Protein AF-A0A7X5L3U5-F1 (afdb_monomer)

Mean predicted aligned error: 13.55 Å

pLDDT: mean 72.32, std 18.13, range [39.94, 93.69]

Nearest PDB structures (foldseek):
  1tc3-assembly1_C  TM=8.123E-01  e=6.266E-01  Caenorhabditis elegans
  1u78-assembly1_A  TM=7.213E-01  e=4.207E-01  Caenorhabditis elegans
  1pdn-assembly1_C  TM=6.036E-01  e=5.864E-01  Drosophila melanogaster
  4yrv-assembly1_A  TM=6.453E-01  e=8.734E-01  Nostoc sp. PCC 7120 = FACHB-418

Structure (mmCIF, N/CA/C/O backbone):
data_AF-A0A7X5L3U5-F1
#
_entry.id   AF-A0A7X5L3U5-F1
#
loop_
_atom_site.group_PDB
_atom_site.id
_atom_site.type_symbol
_atom_site.label_atom_id
_atom_site.label_alt_id
_atom_site.label_comp_id
_atom_site.label_asym_id
_atom_site.label_entity_id
_atom_site.label_seq_id
_atom_site.pdbx_PDB_ins_code
_atom_site.Cartn_x
_atom_site.Cartn_y
_atom_site.Cartn_z
_atom_site.occupancy
_atom_site.B_iso_or_equiv
_atom_site.auth_seq_id
_atom_site.auth_comp_id
_atom_site.auth_asym_id
_atom_site.auth_atom_id
_atom_site.pdbx_PDB_model_num
ATOM 1 N N . MET A 1 1 ? 13.912 -7.088 12.029 1.00 44.09 1 MET A N 1
ATOM 2 C CA . MET A 1 1 ? 13.636 -7.916 10.833 1.00 44.09 1 MET A CA 1
ATOM 3 C C . MET A 1 1 ? 12.330 -8.680 11.028 1.00 44.09 1 MET A C 1
ATOM 5 O O . MET A 1 1 ? 12.190 -9.359 12.039 1.00 44.09 1 MET A O 1
ATOM 9 N N . SER A 1 2 ? 11.364 -8.535 10.118 1.00 46.38 2 SER A N 1
ATOM 10 C CA . SER A 1 2 ? 10.053 -9.201 10.146 1.00 46.38 2 SER A CA 1
ATOM 11 C C . SER A 1 2 ? 10.193 -10.706 9.883 1.00 46.38 2 SER A C 1
ATOM 13 O O . SER A 1 2 ? 10.451 -11.151 8.773 1.00 46.38 2 SER A O 1
ATOM 15 N N . LYS A 1 3 ? 10.030 -11.507 10.940 1.00 57.06 3 LYS A N 1
ATOM 16 C CA . LYS A 1 3 ? 10.265 -12.962 10.972 1.00 57.06 3 LYS A CA 1
ATOM 17 C C . LYS A 1 3 ? 9.101 -13.805 10.411 1.00 57.06 3 LYS A C 1
ATOM 19 O O . LYS A 1 3 ? 9.058 -14.998 10.674 1.00 57.06 3 LYS A O 1
ATOM 24 N N . TYR A 1 4 ? 8.125 -13.208 9.719 1.00 56.44 4 TYR A N 1
ATOM 25 C CA . TYR A 1 4 ? 6.794 -13.827 9.593 1.00 56.44 4 TYR A CA 1
ATOM 26 C C . TYR A 1 4 ? 6.228 -14.006 8.186 1.00 56.44 4 TYR A C 1
ATOM 28 O O . TYR A 1 4 ? 5.106 -14.490 8.067 1.00 56.44 4 TYR A O 1
ATOM 36 N N . ILE A 1 5 ? 6.951 -13.644 7.124 1.00 59.41 5 ILE A N 1
ATOM 37 C CA . ILE A 1 5 ? 6.415 -13.781 5.765 1.00 59.41 5 ILE A CA 1
ATOM 38 C C . ILE A 1 5 ? 7.477 -14.438 4.887 1.00 59.41 5 ILE A C 1
ATOM 40 O O . ILE A 1 5 ? 8.516 -13.817 4.652 1.00 59.41 5 ILE A O 1
ATOM 44 N N . PRO A 1 6 ? 7.273 -15.694 4.438 1.00 58.31 6 PRO A N 1
ATOM 45 C CA . PRO A 1 6 ? 8.162 -16.305 3.463 1.00 58.31 6 PRO A CA 1
ATOM 46 C C . PRO A 1 6 ? 8.138 -15.409 2.227 1.00 58.31 6 PRO A C 1
ATOM 48 O O . PRO A 1 6 ? 7.087 -15.198 1.623 1.00 58.31 6 PRO A O 1
ATOM 51 N N . GLY A 1 7 ? 9.274 -14.782 1.924 1.00 53.41 7 GLY A N 1
ATOM 52 C CA . GLY A 1 7 ? 9.368 -13.773 0.882 1.00 53.41 7 GLY A CA 1
ATOM 53 C C . GLY A 1 7 ? 8.949 -14.356 -0.462 1.00 53.41 7 GLY A C 1
ATOM 54 O O . GLY A 1 7 ? 9.728 -15.027 -1.128 1.00 53.41 7 GLY A O 1
ATOM 55 N N . ASN A 1 8 ? 7.724 -14.077 -0.900 1.00 61.97 8 ASN A N 1
ATOM 56 C CA . ASN A 1 8 ? 7.346 -14.285 -2.286 1.00 61.97 8 ASN A CA 1
ATOM 57 C C . ASN A 1 8 ? 8.002 -13.150 -3.083 1.00 61.97 8 ASN A C 1
ATOM 59 O O . ASN A 1 8 ? 7.433 -12.064 -3.172 1.00 61.97 8 ASN A O 1
ATOM 63 N N . HIS A 1 9 ? 9.210 -13.375 -3.612 1.00 65.00 9 HIS A N 1
ATOM 64 C CA . HIS A 1 9 ? 10.016 -12.369 -4.330 1.00 65.00 9 HIS A CA 1
ATOM 65 C C . HIS A 1 9 ? 9.371 -11.876 -5.642 1.00 65.00 9 HIS A C 1
ATOM 67 O O . HIS A 1 9 ? 9.943 -11.049 -6.344 1.00 65.00 9 HIS A O 1
ATOM 73 N N . LYS A 1 10 ? 8.171 -12.359 -5.986 1.00 73.69 10 LYS A N 1
ATOM 74 C CA . LYS A 1 10 ? 7.382 -11.840 -7.105 1.00 73.69 10 LYS A CA 1
ATOM 75 C C . LYS A 1 10 ? 6.946 -10.396 -6.835 1.00 73.69 10 LYS A C 1
ATOM 77 O O . LYS A 1 10 ? 6.515 -10.072 -5.726 1.00 73.69 10 LYS A O 1
ATOM 82 N N . HIS A 1 11 ? 7.020 -9.544 -7.851 1.00 80.62 11 HIS A N 1
ATOM 83 C CA . HIS A 1 11 ? 6.468 -8.190 -7.784 1.00 80.62 11 HIS A CA 1
ATOM 84 C C . HIS A 1 11 ? 4.950 -8.221 -7.545 1.00 80.62 11 HIS A C 1
ATOM 86 O O . HIS A 1 11 ? 4.291 -9.219 -7.844 1.00 80.62 11 HIS A O 1
ATOM 92 N N . LEU A 1 12 ? 4.409 -7.138 -6.976 1.00 83.88 12 LEU A N 1
ATOM 93 C CA . LEU A 1 12 ? 2.963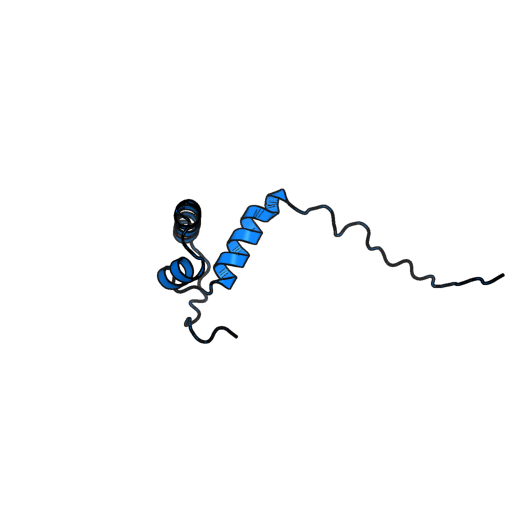 -6.932 -6.882 1.00 83.88 12 LEU A CA 1
ATOM 94 C C . LEU A 1 12 ? 2.377 -6.873 -8.295 1.00 83.88 12 LEU A C 1
ATOM 96 O O . LEU A 1 12 ? 2.891 -6.163 -9.160 1.00 83.88 12 LEU A O 1
ATOM 100 N N . THR A 1 13 ? 1.313 -7.632 -8.527 1.00 88.06 13 THR A N 1
ATOM 101 C CA . THR A 1 13 ? 0.563 -7.575 -9.782 1.00 88.06 13 THR A CA 1
ATOM 102 C C . THR A 1 13 ? -0.391 -6.377 -9.782 1.00 88.06 13 THR A C 1
ATOM 104 O O . THR A 1 13 ? -0.681 -5.789 -8.739 1.00 88.06 13 THR A O 1
ATOM 107 N N . ALA A 1 14 ? -0.932 -6.019 -10.950 1.00 88.06 14 ALA A N 1
ATOM 108 C CA . ALA A 1 14 ? -1.958 -4.977 -11.045 1.00 88.06 14 ALA A CA 1
ATOM 109 C C . ALA A 1 14 ? -3.209 -5.299 -10.199 1.00 88.06 14 ALA A C 1
ATOM 111 O O . ALA A 1 14 ? -3.797 -4.400 -9.600 1.00 88.06 14 ALA A O 1
ATOM 112 N N . ALA A 1 15 ? -3.578 -6.580 -10.093 1.00 89.19 15 ALA A N 1
ATOM 113 C CA . ALA A 1 15 ? -4.682 -7.023 -9.244 1.00 89.19 15 ALA A CA 1
ATOM 114 C C . ALA A 1 15 ? -4.374 -6.825 -7.751 1.00 89.19 15 ALA A C 1
ATOM 116 O O . ALA A 1 15 ? -5.236 -6.362 -7.005 1.00 89.19 15 ALA A O 1
ATOM 117 N N . ASP A 1 16 ? -3.137 -7.104 -7.325 1.00 89.12 16 ASP A N 1
ATOM 118 C CA . ASP A 1 16 ? -2.719 -6.894 -5.935 1.00 89.12 16 ASP A CA 1
ATOM 119 C C . ASP A 1 16 ? -2.749 -5.408 -5.559 1.00 89.12 16 ASP A C 1
ATOM 121 O O . ASP A 1 16 ? -3.175 -5.054 -4.462 1.00 89.12 16 ASP A O 1
ATOM 125 N N . ARG A 1 17 ? -2.347 -4.524 -6.481 1.00 90.3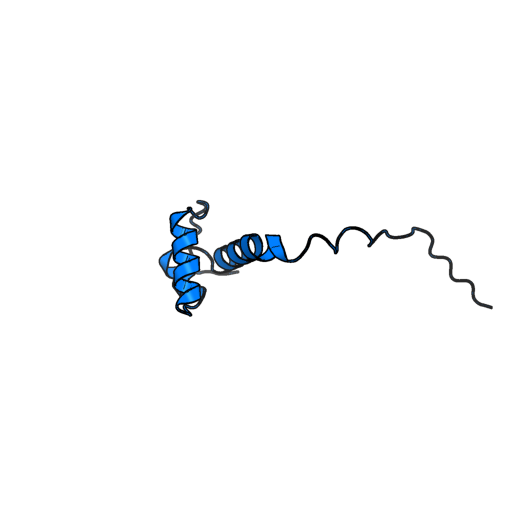1 17 ARG A N 1
ATOM 126 C CA . ARG A 1 17 ? -2.417 -3.063 -6.298 1.00 90.31 17 ARG A CA 1
ATOM 127 C C . ARG A 1 17 ? -3.852 -2.583 -6.105 1.00 90.31 17 ARG A C 1
ATOM 129 O O . ARG A 1 17 ? -4.129 -1.868 -5.145 1.00 90.31 17 ARG A O 1
ATOM 136 N N . LEU A 1 18 ? -4.769 -3.039 -6.961 1.00 91.44 18 LEU A N 1
ATOM 137 C CA . LEU A 1 18 ? -6.194 -2.721 -6.845 1.00 91.44 18 LEU A CA 1
ATOM 138 C C . LEU A 1 18 ? -6.786 -3.251 -5.532 1.00 91.44 18 LEU A C 1
ATOM 140 O O . LEU A 1 18 ? -7.621 -2.596 -4.908 1.00 91.44 18 LEU A O 1
ATOM 144 N N . TYR A 1 19 ? -6.350 -4.433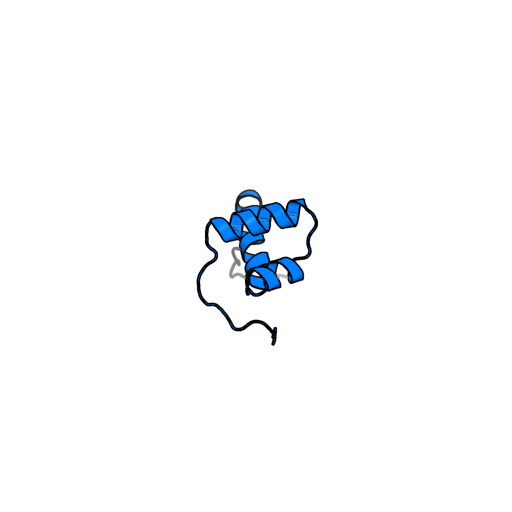 -5.092 1.00 93.25 19 TYR A N 1
ATOM 145 C CA . TYR A 1 19 ? -6.757 -4.988 -3.807 1.00 93.25 19 TYR A CA 1
ATOM 146 C C . TYR A 1 19 ? -6.273 -4.127 -2.635 1.00 93.25 19 TYR A C 1
ATOM 148 O O . TYR A 1 19 ? -7.069 -3.811 -1.752 1.00 93.25 19 TYR A O 1
ATOM 156 N N . ILE A 1 20 ? -5.001 -3.707 -2.645 1.00 91.38 20 ILE A N 1
ATOM 157 C CA . I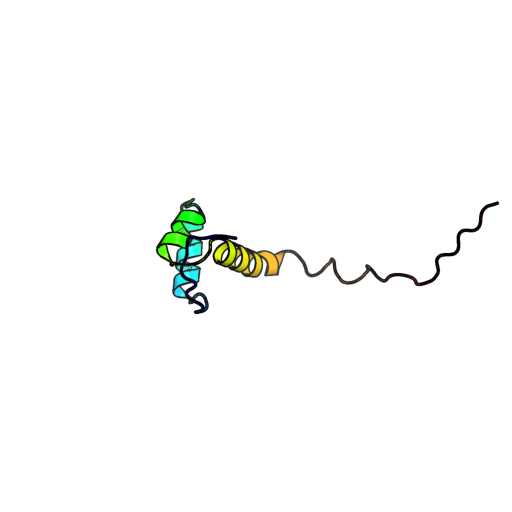LE A 1 20 ? -4.446 -2.792 -1.639 1.00 91.38 20 ILE A CA 1
ATOM 158 C C . ILE A 1 20 ? -5.286 -1.513 -1.587 1.00 91.38 20 ILE A C 1
ATOM 160 O O . ILE A 1 20 ? -5.756 -1.153 -0.515 1.00 91.38 20 ILE A O 1
ATOM 164 N N . GLU A 1 21 ? -5.541 -0.864 -2.724 1.00 91.44 21 GLU A N 1
ATOM 165 C CA . GLU A 1 21 ? -6.317 0.381 -2.787 1.00 91.44 21 GLU A CA 1
ATOM 166 C C . GLU A 1 21 ? -7.726 0.231 -2.191 1.00 91.44 21 GLU A C 1
ATOM 168 O O . GLU A 1 21 ? -8.131 1.013 -1.329 1.00 91.44 21 GLU A O 1
ATOM 173 N N . ARG A 1 22 ? -8.457 -0.820 -2.587 1.00 93.69 22 ARG A N 1
ATOM 174 C CA . ARG A 1 22 ? -9.801 -1.106 -2.061 1.00 93.69 22 ARG A CA 1
ATOM 175 C C . ARG A 1 22 ? -9.790 -1.325 -0.553 1.00 93.69 22 ARG A C 1
ATOM 177 O O . ARG A 1 22 ? -10.661 -0.813 0.144 1.00 93.69 22 ARG A O 1
ATOM 184 N N . GLN A 1 23 ? -8.808 -2.068 -0.050 1.00 93.31 23 GLN A N 1
ATOM 185 C CA . GLN A 1 23 ? -8.698 -2.355 1.377 1.00 93.31 23 GLN A CA 1
ATOM 186 C C . GLN A 1 23 ? -8.309 -1.126 2.195 1.00 93.31 23 GLN A C 1
ATOM 188 O O . GLN A 1 23 ? -8.810 -0.947 3.302 1.00 93.31 23 GLN A O 1
ATOM 193 N N . LEU A 1 24 ? -7.473 -0.246 1.646 1.00 90.50 24 LEU A N 1
ATOM 194 C CA . LEU A 1 24 ? -7.165 1.030 2.284 1.00 90.50 24 LEU A CA 1
ATOM 195 C C . LEU A 1 24 ? -8.392 1.937 2.354 1.00 90.50 24 LEU A C 1
ATOM 197 O O . LEU A 1 24 ? -8.639 2.522 3.405 1.00 90.50 24 LEU A O 1
ATOM 201 N N . ASN A 1 25 ? -9.193 2.001 1.286 1.00 90.94 25 ASN A N 1
ATOM 202 C CA . ASN A 1 25 ? -10.460 2.737 1.298 1.00 90.94 25 ASN A CA 1
ATOM 203 C C . ASN A 1 25 ? -11.471 2.154 2.297 1.00 90.94 25 ASN A C 1
ATOM 205 O O . ASN A 1 25 ? -12.258 2.898 2.874 1.00 90.94 25 ASN A O 1
ATOM 209 N N . ALA A 1 26 ? -11.424 0.844 2.545 1.00 93.12 26 ALA A N 1
ATOM 210 C CA . ALA A 1 26 ? -12.221 0.187 3.579 1.00 93.12 26 ALA A CA 1
ATOM 211 C C . ALA A 1 26 ? -11.678 0.389 5.012 1.00 93.12 26 ALA A C 1
ATOM 213 O O . ALA A 1 26 ? -12.319 -0.038 5.969 1.00 93.12 26 ALA A O 1
ATOM 214 N N . GLY A 1 27 ? -10.511 1.024 5.182 1.00 91.94 27 GLY A N 1
ATOM 215 C CA . GLY A 1 27 ? -9.881 1.250 6.488 1.00 91.94 27 GLY A CA 1
ATOM 216 C C . GLY A 1 27 ? -9.111 0.048 7.046 1.00 91.94 27 GLY A C 1
ATOM 217 O O . GLY A 1 27 ? -8.769 0.031 8.229 1.00 91.94 27 GLY A O 1
ATOM 218 N N . SER A 1 28 ? -8.819 -0.960 6.222 1.00 91.50 28 SER A N 1
ATOM 219 C CA . SER A 1 28 ? -8.068 -2.149 6.632 1.00 91.50 28 SER A CA 1
ATOM 220 C C . SER A 1 28 ? -6.608 -1.818 6.960 1.00 91.50 28 SER A C 1
ATOM 222 O O . SER A 1 28 ? -5.952 -1.010 6.299 1.00 91.50 28 SER A O 1
ATOM 224 N N . SER A 1 29 ? -6.058 -2.496 7.971 1.00 90.06 29 SER A N 1
ATOM 225 C CA . SER A 1 29 ? -4.664 -2.321 8.386 1.00 90.06 29 SER A CA 1
ATOM 226 C C . SER A 1 29 ? -3.687 -2.960 7.400 1.00 90.06 29 SER A C 1
ATOM 228 O O . SER A 1 29 ? -3.929 -4.042 6.863 1.00 90.06 29 SER A O 1
ATOM 230 N N . PHE A 1 30 ? -2.503 -2.358 7.239 1.00 86.88 30 PHE A N 1
ATOM 231 C CA . PHE A 1 30 ? -1.436 -2.901 6.391 1.00 86.88 30 PHE A CA 1
ATOM 232 C C . PHE A 1 30 ? -1.047 -4.337 6.753 1.00 86.88 30 PHE A C 1
ATOM 234 O O . PHE A 1 30 ? -0.661 -5.093 5.867 1.00 86.88 30 PHE A O 1
ATOM 241 N N . LYS A 1 31 ? -1.145 -4.727 8.033 1.00 89.12 31 LYS A N 1
ATOM 242 C CA . LYS A 1 31 ? -0.852 -6.101 8.472 1.00 89.12 31 LYS A CA 1
ATOM 243 C C . LYS A 1 31 ? -1.826 -7.119 7.881 1.00 89.12 31 LYS A C 1
ATOM 245 O O . LYS A 1 31 ? -1.384 -8.187 7.464 1.00 89.12 31 LYS A O 1
ATOM 250 N N . ASP A 1 32 ? -3.114 -6.796 7.829 1.00 89.88 32 ASP A N 1
ATOM 251 C CA . ASP A 1 32 ? -4.141 -7.705 7.313 1.00 89.88 32 ASP A CA 1
ATOM 252 C C . ASP A 1 32 ? -4.044 -7.840 5.793 1.00 89.88 32 ASP A C 1
ATOM 254 O O . ASP A 1 32 ? -4.070 -8.948 5.255 1.00 89.88 32 ASP A O 1
ATOM 258 N N . ILE A 1 33 ? -3.798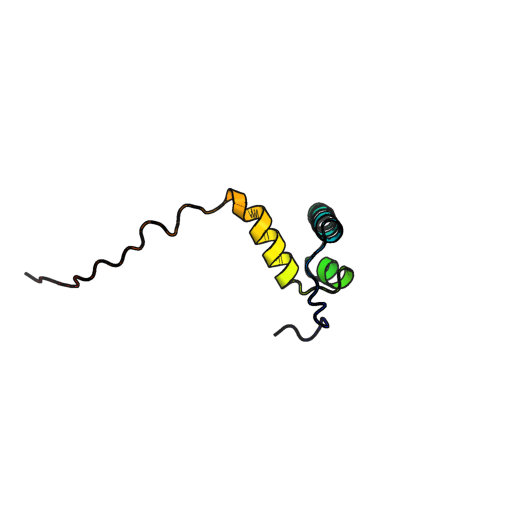 -6.724 5.102 1.00 90.62 33 ILE A N 1
ATOM 259 C CA . ILE A 1 33 ? -3.571 -6.711 3.651 1.00 90.62 33 ILE A CA 1
ATOM 260 C C . ILE A 1 33 ? -2.300 -7.507 3.303 1.00 90.62 33 ILE A C 1
ATOM 262 O O . ILE A 1 33 ? -2.306 -8.336 2.393 1.00 90.62 33 ILE A O 1
ATOM 266 N N . ALA A 1 34 ? -1.221 -7.308 4.067 1.00 89.31 34 ALA A N 1
ATOM 267 C CA . ALA A 1 34 ? 0.041 -8.037 3.938 1.00 89.31 34 ALA A CA 1
ATOM 268 C C . ALA A 1 34 ? -0.136 -9.548 4.121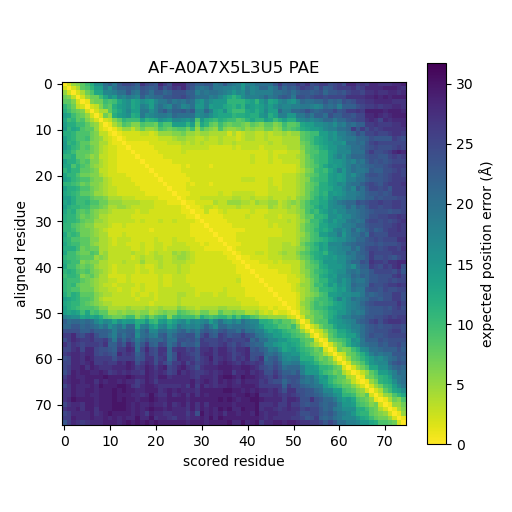 1.00 89.31 34 ALA A C 1
ATOM 270 O O .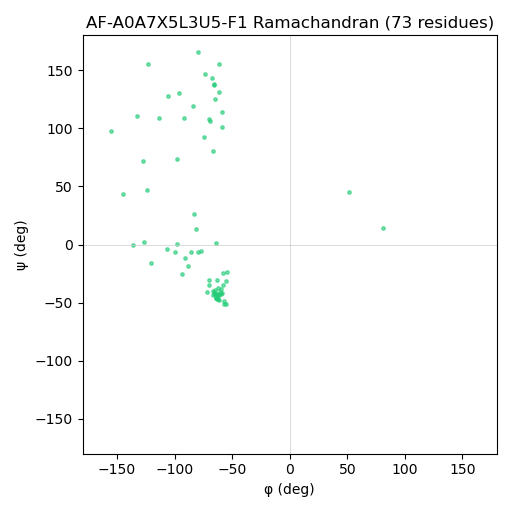 ALA A 1 34 ? 0.425 -10.338 3.358 1.00 89.31 34 ALA A O 1
ATOM 271 N N . ARG A 1 35 ? -0.948 -9.952 5.104 1.00 88.31 35 ARG A N 1
ATOM 272 C CA . ARG A 1 35 ? -1.247 -11.359 5.378 1.00 88.31 35 ARG A CA 1
ATOM 273 C C . ARG A 1 35 ? -2.012 -12.009 4.230 1.00 88.31 35 ARG A C 1
ATOM 275 O O . ARG A 1 35 ? -1.666 -13.120 3.847 1.00 88.31 35 ARG A O 1
ATOM 282 N N . TYR A 1 36 ? -2.992 -11.309 3.659 1.00 88.00 36 TYR A N 1
ATOM 283 C CA . TYR A 1 36 ? -3.759 -11.802 2.515 1.00 88.00 36 TYR A CA 1
ATOM 284 C C . TYR A 1 36 ? -2.886 -11.979 1.264 1.00 88.00 36 TYR A C 1
ATOM 286 O O . TYR A 1 36 ? -2.918 -13.023 0.621 1.00 88.00 36 TYR A O 1
ATOM 294 N N . LEU A 1 37 ? -2.048 -10.988 0.953 1.00 85.88 37 LEU A N 1
ATOM 295 C CA . LEU A 1 37 ? -1.174 -11.017 -0.225 1.00 85.88 37 LEU A CA 1
ATOM 296 C C . LEU A 1 37 ? 0.095 -11.860 -0.030 1.00 85.88 37 LEU A C 1
ATOM 298 O O . LEU A 1 37 ? 0.872 -12.038 -0.972 1.00 85.88 37 LEU A O 1
ATOM 302 N N . CYS A 1 38 ? 0.337 -12.353 1.190 1.00 85.50 38 CYS A N 1
ATOM 303 C CA . CYS A 1 38 ? 1.592 -12.994 1.582 1.00 85.50 38 CYS A CA 1
ATOM 304 C C . CYS A 1 38 ? 2.812 -12.116 1.227 1.00 85.50 38 CYS A C 1
ATOM 306 O O . CYS A 1 38 ? 3.804 -12.582 0.658 1.00 85.50 38 CYS A O 1
ATOM 308 N N . LYS A 1 39 ? 2.720 -10.816 1.534 1.00 85.56 39 LYS A N 1
ATOM 309 C CA . LYS A 1 39 ? 3.769 -9.807 1.307 1.00 85.56 39 LYS A CA 1
ATOM 310 C C . LYS A 1 39 ? 4.141 -9.119 2.600 1.00 85.56 39 LYS A C 1
ATOM 312 O O . LYS A 1 39 ? 3.324 -9.024 3.501 1.00 85.56 39 LYS A O 1
ATOM 317 N N . ASP A 1 40 ? 5.357 -8.586 2.674 1.00 85.94 40 ASP A N 1
ATOM 318 C CA . ASP A 1 40 ? 5.752 -7.790 3.830 1.00 85.94 40 ASP A CA 1
ATOM 319 C C . ASP A 1 40 ? 4.931 -6.487 3.898 1.00 85.94 40 ASP A C 1
ATOM 321 O O . ASP A 1 40 ? 4.739 -5.831 2.868 1.00 85.94 40 ASP A O 1
ATOM 325 N N . PRO A 1 41 ? 4.448 -6.062 5.080 1.00 87.19 41 PRO A N 1
ATOM 326 C CA . PRO A 1 41 ? 3.761 -4.777 5.216 1.00 87.19 41 PRO A CA 1
ATOM 327 C C . PRO A 1 41 ? 4.633 -3.590 4.765 1.00 87.19 41 PRO A C 1
ATOM 329 O O . PRO A 1 41 ? 4.101 -2.568 4.325 1.00 87.19 41 PRO A O 1
ATOM 332 N N . SER A 1 42 ? 5.968 -3.719 4.790 1.00 85.81 42 SER A N 1
ATOM 333 C CA . SER A 1 42 ? 6.875 -2.733 4.189 1.00 85.81 42 SER A CA 1
ATOM 334 C C . SER A 1 42 ? 6.824 -2.717 2.659 1.00 85.81 42 SER A C 1
ATOM 336 O O . SER A 1 42 ? 7.004 -1.650 2.079 1.00 85.81 42 SER A O 1
ATOM 338 N N . THR A 1 43 ? 6.535 -3.839 1.988 1.00 86.81 43 THR A N 1
ATOM 339 C CA . THR A 1 43 ? 6.298 -3.878 0.535 1.00 86.81 43 THR A CA 1
ATOM 340 C C . THR A 1 43 ? 5.069 -3.051 0.183 1.00 86.81 43 THR A C 1
ATOM 342 O O . THR A 1 43 ? 5.148 -2.194 -0.688 1.00 86.81 43 THR A O 1
ATOM 345 N N . ILE A 1 44 ? 3.971 -3.233 0.923 1.00 86.62 44 ILE A N 1
ATOM 346 C CA . ILE A 1 44 ? 2.754 -2.425 0.764 1.00 86.62 44 ILE A CA 1
ATOM 347 C C . ILE A 1 44 ? 3.051 -0.947 1.050 1.00 86.62 44 ILE A C 1
ATOM 349 O O . ILE A 1 44 ? 2.670 -0.073 0.280 1.00 86.62 44 ILE A O 1
ATOM 353 N N . SER A 1 45 ? 3.806 -0.653 2.111 1.00 87.19 45 SER A N 1
ATOM 354 C CA . SER A 1 45 ? 4.199 0.724 2.439 1.00 87.19 45 SER A CA 1
ATOM 355 C C . SER A 1 45 ? 5.025 1.384 1.327 1.00 87.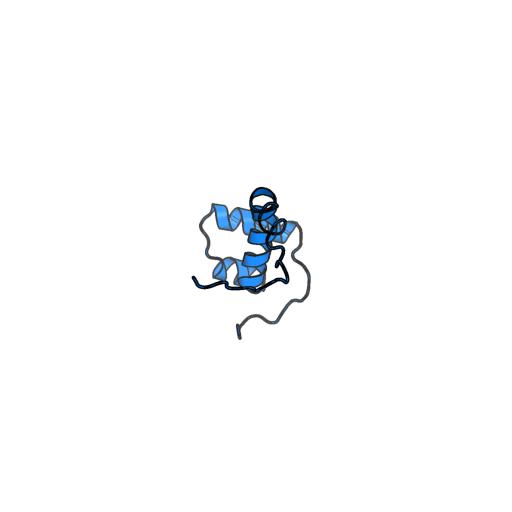19 45 SER A C 1
ATOM 357 O O . SER A 1 45 ? 4.828 2.561 1.034 1.00 87.19 45 SER A O 1
ATOM 359 N N . LYS A 1 46 ? 5.955 0.646 0.707 1.00 85.19 46 LYS A N 1
ATOM 360 C CA . LYS A 1 46 ? 6.766 1.124 -0.423 1.00 85.19 46 LYS A CA 1
ATOM 361 C C . LYS A 1 46 ? 5.916 1.357 -1.665 1.00 85.19 46 LYS A C 1
ATOM 363 O O . LYS A 1 46 ? 6.086 2.390 -2.296 1.00 85.19 46 LYS A O 1
ATOM 368 N N . GLU A 1 47 ? 5.001 0.441 -1.967 1.00 86.62 47 GLU A N 1
ATOM 369 C CA . GLU A 1 47 ? 4.057 0.564 -3.079 1.00 86.62 47 GLU A CA 1
ATOM 370 C C . GLU A 1 47 ? 3.225 1.845 -2.951 1.00 86.62 47 GLU A C 1
ATOM 372 O O . GLU A 1 47 ? 3.200 2.676 -3.853 1.00 86.62 47 GLU A O 1
ATOM 377 N N . ILE A 1 48 ? 2.623 2.056 -1.778 1.00 86.19 48 ILE A N 1
ATOM 378 C CA . ILE A 1 48 ? 1.813 3.242 -1.497 1.00 86.19 48 ILE A CA 1
ATOM 379 C C . ILE A 1 48 ? 2.659 4.510 -1.587 1.00 86.19 48 ILE A C 1
ATOM 381 O O . ILE A 1 48 ? 2.205 5.501 -2.145 1.00 86.19 48 ILE A O 1
ATOM 385 N N . ARG A 1 49 ? 3.885 4.510 -1.049 1.00 83.06 49 ARG A N 1
ATOM 386 C CA . ARG A 1 49 ? 4.788 5.662 -1.181 1.00 83.06 49 ARG A CA 1
ATOM 387 C C . ARG A 1 49 ? 5.131 5.927 -2.641 1.00 83.06 49 ARG A C 1
ATOM 389 O O . ARG A 1 49 ? 5.011 7.063 -3.058 1.00 83.06 49 ARG A O 1
ATOM 396 N N . ALA A 1 50 ? 5.498 4.916 -3.420 1.00 81.19 50 ALA A N 1
ATOM 397 C CA . ALA A 1 50 ? 5.826 5.088 -4.833 1.00 81.19 50 ALA A CA 1
ATOM 398 C C . ALA A 1 50 ? 4.645 5.653 -5.642 1.00 81.19 50 ALA A C 1
ATOM 400 O O . ALA A 1 50 ? 4.849 6.516 -6.487 1.00 81.19 50 ALA A O 1
ATOM 401 N N . HIS A 1 51 ? 3.418 5.218 -5.336 1.00 76.38 51 HIS A N 1
ATOM 402 C CA . HIS A 1 51 ? 2.207 5.645 -6.041 1.00 76.38 51 HIS A CA 1
ATOM 403 C C . HIS A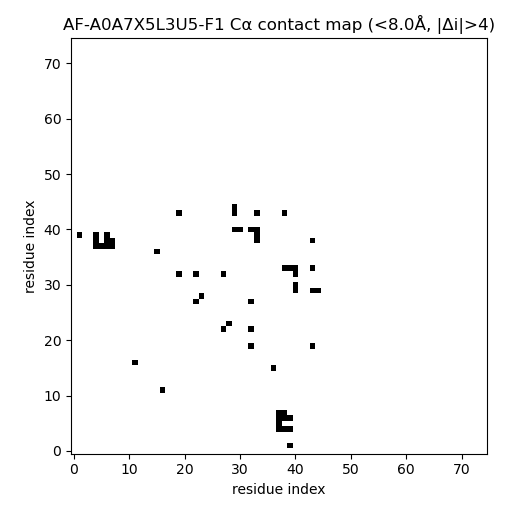 1 51 ? 1.539 6.915 -5.483 1.00 76.38 51 HIS A C 1
ATOM 405 O O . HIS A 1 51 ? 0.763 7.536 -6.198 1.00 76.38 51 HIS A O 1
ATOM 411 N N . ARG A 1 52 ? 1.823 7.327 -4.237 1.00 68.56 52 ARG A N 1
ATOM 412 C CA . ARG A 1 52 ? 1.374 8.619 -3.669 1.00 68.56 52 ARG A CA 1
ATOM 413 C C . ARG A 1 52 ? 2.411 9.735 -3.833 1.00 68.56 52 ARG A C 1
ATOM 415 O O . ARG A 1 52 ? 2.040 10.901 -3.816 1.00 68.56 52 ARG A O 1
ATOM 422 N N . LEU A 1 53 ? 3.703 9.407 -3.946 1.00 54.66 53 LEU A N 1
ATOM 423 C CA . LEU A 1 53 ? 4.795 10.388 -4.055 1.00 54.66 53 LEU A CA 1
ATOM 424 C C . LEU A 1 53 ? 5.072 10.858 -5.482 1.00 54.66 53 LEU A C 1
ATOM 426 O O . LEU A 1 53 ? 5.829 11.816 -5.632 1.00 54.66 53 LEU A O 1
ATOM 430 N N . SER A 1 54 ? 4.439 10.275 -6.503 1.00 53.12 54 SER A N 1
ATOM 431 C CA . SER A 1 54 ? 4.365 10.918 -7.822 1.00 53.12 54 SER A CA 1
ATOM 432 C C . SER A 1 54 ? 3.790 12.340 -7.739 1.00 53.12 54 SER A C 1
ATOM 434 O O . SER A 1 54 ? 4.147 13.166 -8.569 1.00 53.12 54 SER A O 1
ATOM 436 N N . ASP A 1 55 ? 3.015 12.653 -6.693 1.00 51.75 55 ASP A N 1
ATOM 437 C CA . ASP A 1 55 ? 2.490 13.999 -6.443 1.00 51.75 55 ASP A CA 1
ATOM 438 C C . ASP A 1 55 ? 3.268 14.816 -5.396 1.00 51.75 55 ASP A C 1
ATOM 440 O O . ASP A 1 55 ? 2.948 15.987 -5.214 1.00 51.75 55 ASP A O 1
ATOM 444 N N . PHE A 1 56 ? 4.264 14.260 -4.683 1.00 54.50 56 PHE A N 1
ATOM 445 C CA . PHE A 1 56 ? 4.778 14.937 -3.478 1.00 54.50 56 PHE A CA 1
ATOM 446 C C . PHE A 1 56 ? 6.250 15.342 -3.417 1.00 54.50 56 PHE A C 1
ATOM 448 O O . PHE A 1 56 ? 6.518 16.209 -2.599 1.00 54.50 56 PHE A O 1
ATOM 455 N N . TYR A 1 57 ? 7.197 14.862 -4.237 1.00 54.25 57 TYR A N 1
ATOM 456 C CA . TYR A 1 57 ? 8.552 15.462 -4.213 1.00 54.25 57 TYR A CA 1
ATOM 457 C C . TYR A 1 57 ? 9.369 15.296 -5.509 1.00 54.25 57 TYR A C 1
ATOM 459 O O . TYR A 1 57 ? 10.105 14.321 -5.648 1.00 54.25 57 TYR A O 1
ATOM 467 N N . PRO A 1 58 ? 9.371 16.323 -6.382 1.00 51.12 58 PRO A N 1
ATOM 468 C CA . PRO A 1 58 ? 10.499 16.643 -7.258 1.00 51.12 58 PRO A CA 1
ATOM 469 C C . PRO A 1 58 ? 11.409 17.766 -6.712 1.00 51.12 58 PRO A C 1
ATOM 471 O O . PRO A 1 58 ? 12.375 18.117 -7.367 1.00 51.12 58 PRO A O 1
ATOM 474 N N . MET A 1 59 ? 11.144 18.348 -5.532 1.00 48.84 59 MET A N 1
ATOM 475 C CA . MET A 1 59 ? 11.773 19.620 -5.106 1.00 48.84 59 MET A CA 1
ATOM 476 C C . MET A 1 59 ? 12.518 19.536 -3.762 1.00 48.84 59 MET A C 1
ATOM 478 O O . MET A 1 59 ? 12.319 20.374 -2.888 1.00 48.84 59 MET A O 1
ATOM 482 N N . LEU A 1 60 ? 13.350 18.515 -3.541 1.00 49.34 60 LEU A N 1
ATOM 483 C CA . LEU A 1 60 ? 14.285 18.526 -2.396 1.00 49.34 60 LEU A CA 1
ATOM 484 C C . LEU A 1 60 ? 15.710 18.058 -2.713 1.00 49.34 60 LEU A C 1
ATOM 486 O O . LEU A 1 60 ? 16.555 18.078 -1.824 1.00 49.34 60 LEU A O 1
ATOM 490 N N . TYR A 1 61 ? 16.001 17.676 -3.959 1.00 50.81 61 TYR A N 1
ATOM 491 C CA . TYR A 1 61 ? 17.334 17.206 -4.350 1.00 50.81 61 TYR A CA 1
ATOM 492 C C . TYR A 1 61 ? 18.147 18.198 -5.197 1.00 50.81 61 TYR A C 1
ATOM 494 O O . TYR A 1 61 ? 19.324 17.935 -5.417 1.00 50.81 61 TYR A O 1
ATOM 502 N N . ASP A 1 62 ? 17.593 19.352 -5.593 1.00 50.06 62 ASP A N 1
ATOM 503 C CA . ASP A 1 62 ? 18.294 20.275 -6.506 1.00 50.06 62 ASP A CA 1
ATOM 504 C C . ASP A 1 62 ? 19.171 21.371 -5.860 1.00 50.06 62 ASP A C 1
ATOM 506 O O . ASP A 1 62 ? 19.959 21.971 -6.582 1.00 50.06 62 ASP A O 1
ATOM 510 N N . VAL A 1 63 ? 19.147 21.657 -4.543 1.00 46.78 63 VAL A N 1
ATOM 511 C CA . VAL A 1 63 ? 20.073 22.678 -3.964 1.00 46.78 63 VAL A CA 1
ATOM 512 C C . VAL A 1 63 ? 20.566 22.361 -2.542 1.00 46.78 63 VAL A C 1
ATOM 514 O O . VAL A 1 63 ? 20.654 23.230 -1.680 1.00 46.78 63 VAL A O 1
ATOM 517 N N . TYR A 1 64 ? 20.946 21.112 -2.273 1.00 47.91 64 TYR A N 1
ATOM 518 C CA . TYR A 1 64 ? 22.013 20.848 -1.296 1.00 47.91 64 TYR A CA 1
ATOM 519 C C . TYR A 1 64 ? 23.301 20.633 -2.092 1.00 47.91 64 TYR A C 1
ATOM 521 O O . TYR A 1 64 ? 23.753 19.508 -2.293 1.00 47.91 64 TYR A O 1
ATOM 529 N N . VAL A 1 65 ? 23.843 21.729 -2.628 1.00 57.22 65 VAL A N 1
ATOM 530 C CA . VAL A 1 65 ? 25.167 21.754 -3.258 1.00 57.22 65 VAL A CA 1
ATOM 531 C C . VAL A 1 65 ? 26.157 22.131 -2.154 1.00 57.22 65 VAL A C 1
ATOM 533 O O . VAL A 1 65 ? 26.107 23.267 -1.680 1.00 57.22 65 VAL A O 1
ATOM 536 N N . PRO A 1 66 ? 27.015 21.217 -1.668 1.00 47.12 66 PRO A N 1
ATOM 537 C CA . PRO A 1 66 ? 27.991 21.565 -0.646 1.00 47.12 66 PRO A CA 1
ATOM 538 C C . PRO A 1 66 ? 29.063 22.476 -1.259 1.00 47.12 66 PRO A C 1
ATOM 540 O O . PRO A 1 66 ? 29.894 22.026 -2.048 1.00 47.12 66 PRO A O 1
ATOM 543 N N . ASP A 1 67 ? 29.051 23.763 -0.901 1.00 52.09 67 ASP A N 1
ATOM 544 C CA . ASP A 1 67 ? 30.171 24.647 -1.215 1.00 52.09 67 ASP A CA 1
ATOM 545 C C . ASP A 1 67 ? 31.413 24.177 -0.444 1.00 52.09 67 ASP A C 1
ATOM 547 O O . ASP A 1 67 ? 31.397 23.992 0.775 1.00 52.09 67 ASP A O 1
ATOM 551 N N . SER A 1 68 ? 32.494 23.938 -1.180 1.00 58.25 68 SER A N 1
ATOM 552 C CA . SER A 1 68 ? 33.733 23.343 -0.675 1.00 58.25 68 SER A CA 1
ATOM 553 C C . SER A 1 68 ? 34.675 24.361 -0.011 1.00 58.25 68 SER A C 1
ATOM 555 O O . SER A 1 68 ? 35.885 24.139 0.007 1.00 58.25 68 SER A O 1
ATOM 557 N N . SER A 1 69 ? 34.184 25.480 0.537 1.00 60.00 69 SER A N 1
ATOM 558 C CA . SER A 1 69 ? 35.051 26.519 1.112 1.00 60.00 69 SER A CA 1
ATOM 559 C C . SER A 1 69 ? 34.683 26.929 2.546 1.00 60.00 69 SER A C 1
ATOM 561 O O . SER A 1 69 ? 34.244 28.034 2.845 1.00 60.00 69 SER A O 1
ATOM 563 N N . GLY A 1 70 ? 34.952 26.035 3.502 1.00 59.62 70 GLY A N 1
ATOM 564 C CA . GLY A 1 70 ? 34.902 26.337 4.936 1.00 59.62 70 GLY A CA 1
ATOM 565 C C . GLY A 1 70 ? 35.976 27.337 5.395 1.00 59.62 70 GLY A C 1
ATOM 566 O O . GLY A 1 70 ? 36.976 26.937 5.986 1.00 59.62 70 GLY A O 1
ATOM 567 N N . ARG A 1 71 ? 35.764 28.644 5.185 1.00 47.06 71 ARG A N 1
ATOM 568 C CA . ARG A 1 71 ? 36.554 29.723 5.809 1.00 47.06 71 ARG A CA 1
ATOM 569 C C . ARG A 1 71 ? 35.698 30.538 6.780 1.00 47.06 71 ARG A C 1
ATOM 571 O O . ARG A 1 71 ? 34.855 31.327 6.372 1.00 47.06 71 ARG A O 1
ATOM 578 N N . ARG A 1 72 ? 35.962 30.368 8.081 1.00 48.97 72 ARG A N 1
ATOM 579 C CA . ARG A 1 72 ? 35.542 31.298 9.141 1.00 48.97 72 ARG A CA 1
ATOM 580 C C . ARG A 1 72 ? 36.575 32.425 9.226 1.00 48.97 72 ARG A C 1
ATOM 582 O O . ARG A 1 72 ? 37.731 32.136 9.517 1.00 48.97 72 ARG A O 1
ATOM 589 N N . HIS A 1 73 ? 36.169 33.670 8.995 1.00 41.84 73 HIS A N 1
ATOM 590 C CA . HIS A 1 73 ? 36.885 34.841 9.506 1.00 41.84 73 HIS A CA 1
ATOM 591 C C . HIS A 1 73 ? 36.206 35.271 10.810 1.00 41.84 73 HIS A C 1
ATOM 593 O O . HIS A 1 73 ? 34.981 35.364 10.868 1.00 41.84 73 HIS A O 1
ATOM 599 N N . HIS A 1 74 ? 37.015 35.459 11.846 1.00 39.94 74 HIS A N 1
ATOM 600 C CA . HIS A 1 74 ? 36.665 36.109 13.102 1.00 39.94 74 HIS A CA 1
ATOM 601 C C . HIS A 1 74 ? 37.338 37.481 13.051 1.00 39.94 74 HIS A C 1
ATOM 603 O O . HIS A 1 74 ? 38.534 37.537 12.756 1.00 39.94 74 HIS A O 1
ATOM 609 N N . GLU A 1 75 ? 36.577 38.542 13.290 1.00 45.41 75 GLU A N 1
ATOM 610 C CA . GLU A 1 75 ? 37.084 39.859 13.685 1.00 45.41 75 GLU A CA 1
ATOM 611 C C . GLU A 1 75 ? 36.353 40.276 14.961 1.00 45.41 75 GLU A C 1
ATOM 613 O O . GLU A 1 75 ? 35.147 39.936 15.065 1.00 45.41 75 GLU A O 1
#

Sequence (75 aa):
MSKYIPGNHKHLTAADRLYIERQLNAGSSFKDIARYLCKDPSTISKEIRAHRLSDFYPMLYDVYVPDSSGRRHHE

Secondary structure (DSSP, 8-state):
--TT-----SPPPHHHHHHHHHHHHTT--HHHHHHHHT--HHHHHHHHHHHHGGGT-SSSSSS----S-------

Foldseek 3Di:
DDPPFPDPVDQQDPVLVVVLVVCVVVVHDLVVSCVVVSHDSVSSVVVCCVVVCVPPDPPDPPPPPDDPDPDDDDD

Radius of gyration: 20.24 Å; Cα contacts (8 Å, |Δi|>4): 28; chains: 1; bounding box: 49×56×25 Å

Solvent-accessible surface area (backbone atoms only — not comparable to full-atom values): 5074 Å² total; per-residue (Å²): 131,87,92,80,57,78,79,61,85,68,77,83,48,75,67,53,51,54,49,51,53,55,38,51,77,72,67,53,53,57,66,60,55,16,60,75,70,49,42,54,46,64,56,54,51,50,51,50,44,62,70,57,40,82,79,67,71,90,83,79,79,85,79,83,70,84,78,90,70,94,73,88,84,86,133